Protein AF-A0A1Q9TW80-F1 (afdb_monomer_lite)

Structure (mmCIF, N/CA/C/O backbone):
data_AF-A0A1Q9TW80-F1
#
_entry.id   AF-A0A1Q9TW80-F1
#
loop_
_atom_site.group_PDB
_atom_site.id
_atom_site.type_symbol
_atom_site.label_atom_id
_atom_site.label_alt_id
_atom_site.label_comp_id
_atom_site.label_asym_id
_atom_site.label_entity_id
_atom_site.label_seq_id
_atom_site.pdbx_PDB_ins_code
_atom_site.Cartn_x
_atom_site.Cartn_y
_atom_site.Cartn_z
_atom_site.occupancy
_atom_site.B_iso_or_equiv
_atom_site.auth_seq_id
_atom_site.auth_comp_id
_atom_site.auth_asym_id
_atom_site.auth_atom_id
_atom_site.pdbx_PDB_model_num
ATOM 1 N N . MET A 1 1 ? 37.141 -18.026 -35.328 1.00 55.06 1 MET A N 1
ATOM 2 C CA . MET A 1 1 ? 36.528 -18.516 -34.072 1.00 55.06 1 MET A CA 1
ATOM 3 C C . MET A 1 1 ? 35.017 -18.467 -34.248 1.00 55.06 1 MET A C 1
ATOM 5 O O . MET A 1 1 ? 34.557 -17.431 -34.717 1.00 55.06 1 MET A O 1
ATOM 9 N N . PRO A 1 2 ? 34.250 -19.538 -33.976 1.00 59.19 2 PRO A N 1
ATOM 10 C CA . PRO A 1 2 ? 32.799 -19.470 -34.105 1.00 59.19 2 PRO A CA 1
ATOM 11 C C . PRO A 1 2 ? 32.243 -18.570 -32.996 1.00 59.19 2 PRO A C 1
ATOM 13 O O . PRO A 1 2 ? 32.657 -18.677 -31.841 1.00 59.19 2 PRO A O 1
ATOM 16 N N . ALA A 1 3 ? 31.357 -17.647 -33.368 1.00 64.94 3 ALA A N 1
ATOM 17 C CA . ALA A 1 3 ? 30.686 -16.746 -32.442 1.00 64.94 3 ALA A CA 1
ATOM 18 C C . ALA A 1 3 ? 29.897 -17.576 -31.420 1.00 64.94 3 ALA A C 1
ATOM 20 O O . ALA A 1 3 ? 29.025 -18.361 -31.792 1.00 64.94 3 ALA A O 1
ATOM 21 N N . GLY A 1 4 ? 30.245 -17.443 -30.139 1.00 68.62 4 GLY A N 1
ATOM 22 C CA . GLY A 1 4 ? 29.537 -18.120 -29.061 1.00 68.62 4 GLY A CA 1
ATOM 23 C C . GLY A 1 4 ? 28.063 -17.724 -29.068 1.00 68.62 4 GLY A C 1
ATOM 24 O O . GLY A 1 4 ? 27.737 -16.542 -29.161 1.00 68.62 4 GLY A O 1
ATOM 25 N N . VAL A 1 5 ? 27.181 -18.719 -28.978 1.00 70.56 5 VAL A N 1
ATOM 26 C CA . VAL A 1 5 ? 25.746 -18.527 -28.739 1.00 70.56 5 VAL A CA 1
ATOM 27 C C . VAL A 1 5 ? 25.552 -17.527 -27.584 1.00 70.56 5 VAL A C 1
ATOM 29 O O . VAL A 1 5 ? 26.144 -17.730 -26.518 1.00 70.56 5 VAL A O 1
ATOM 32 N N . PRO A 1 6 ? 24.766 -16.445 -27.762 1.00 71.19 6 PRO A N 1
ATOM 33 C CA . PRO A 1 6 ? 24.488 -15.507 -26.684 1.00 71.19 6 PRO A CA 1
ATOM 34 C C . PRO A 1 6 ? 23.919 -16.256 -25.478 1.00 71.19 6 PRO A C 1
ATOM 36 O O . PRO A 1 6 ? 22.942 -16.997 -25.597 1.00 71.19 6 PRO A O 1
ATOM 39 N N . ARG A 1 7 ? 24.550 -16.088 -24.312 1.00 66.69 7 ARG A N 1
ATOM 40 C CA . ARG A 1 7 ? 24.062 -16.668 -23.055 1.00 66.69 7 ARG A CA 1
ATOM 41 C C . ARG A 1 7 ? 22.651 -16.122 -22.791 1.00 66.69 7 ARG A C 1
ATOM 43 O O . ARG A 1 7 ? 22.481 -14.907 -22.913 1.00 66.69 7 ARG A O 1
ATOM 50 N N . PRO A 1 8 ? 21.666 -16.953 -22.404 1.00 63.66 8 PRO A N 1
ATOM 51 C CA . PRO A 1 8 ? 20.360 -16.456 -21.993 1.00 63.66 8 PRO A CA 1
ATOM 52 C C . PRO A 1 8 ? 20.550 -15.450 -20.860 1.00 63.66 8 PRO A C 1
ATOM 54 O O . PRO A 1 8 ? 21.058 -15.789 -19.789 1.00 63.66 8 PRO A O 1
ATOM 57 N N . VAL A 1 9 ? 20.212 -14.193 -21.124 1.00 68.38 9 VAL A N 1
ATOM 58 C CA . VAL A 1 9 ? 20.217 -13.148 -20.106 1.00 68.38 9 VAL A CA 1
ATOM 59 C C . VAL A 1 9 ? 18.978 -13.407 -19.255 1.00 68.38 9 VAL A C 1
ATOM 61 O O . VAL A 1 9 ? 17.877 -13.507 -19.796 1.00 68.38 9 VAL A O 1
ATOM 64 N N . GLY A 1 10 ? 19.151 -13.597 -17.945 1.00 62.91 10 GLY A N 1
ATOM 65 C CA . GLY A 1 10 ? 18.021 -13.733 -17.023 1.00 62.91 10 GLY A CA 1
ATOM 66 C C . GLY A 1 10 ? 17.081 -12.518 -17.091 1.00 62.91 10 GLY A C 1
ATOM 67 O O . GLY A 1 10 ? 17.409 -11.525 -17.750 1.00 62.91 10 GLY A O 1
ATOM 68 N N . PRO A 1 11 ? 15.920 -12.559 -16.407 1.00 60.31 11 PRO A N 1
ATOM 69 C CA . PRO A 1 11 ? 15.012 -11.419 -16.357 1.00 60.31 11 PRO A CA 1
ATOM 70 C C . PRO A 1 11 ? 15.783 -10.143 -15.994 1.00 60.31 11 PRO A C 1
ATOM 72 O O . PRO A 1 11 ? 16.703 -10.217 -15.171 1.00 60.31 11 PRO A O 1
ATOM 75 N N . PRO A 1 12 ? 15.429 -8.979 -16.568 1.00 63.72 12 PRO A N 1
ATOM 76 C CA . PRO A 1 12 ? 16.131 -7.734 -16.297 1.00 63.72 12 PRO A CA 1
ATOM 77 C C . PRO A 1 12 ? 16.296 -7.521 -14.779 1.00 63.72 12 PRO A C 1
ATOM 79 O O . PRO A 1 12 ? 15.358 -7.867 -14.048 1.00 63.72 12 PRO A O 1
ATOM 82 N N . PRO A 1 13 ? 17.429 -6.952 -14.302 1.00 64.44 13 PRO A N 1
ATOM 83 C CA . PRO A 1 13 ? 17.853 -6.886 -12.886 1.00 64.44 13 PRO A CA 1
ATOM 84 C C . PRO A 1 13 ? 16.907 -6.231 -11.844 1.00 64.44 13 PRO A C 1
ATOM 86 O O . PRO A 1 13 ? 17.353 -5.779 -10.799 1.00 64.44 13 PRO A O 1
ATOM 89 N N . ARG A 1 14 ? 15.609 -6.095 -12.114 1.00 70.62 14 ARG A N 1
ATOM 90 C CA . ARG A 1 14 ? 14.674 -5.173 -11.445 1.00 70.62 14 ARG A CA 1
ATOM 91 C C . ARG A 1 14 ? 13.283 -5.769 -11.262 1.00 70.62 14 ARG A C 1
ATOM 93 O O . ARG A 1 14 ? 12.501 -5.267 -10.461 1.00 70.62 14 ARG A O 1
ATOM 100 N N . THR A 1 15 ? 12.991 -6.855 -11.978 1.00 78.44 15 THR A N 1
ATOM 101 C CA . THR A 1 15 ? 11.686 -7.525 -11.961 1.00 78.44 15 THR A CA 1
ATOM 102 C C . THR A 1 15 ? 11.312 -7.965 -10.544 1.00 78.44 15 THR A C 1
ATOM 104 O O . THR A 1 15 ? 10.189 -7.742 -10.111 1.00 78.44 15 THR A O 1
ATOM 107 N N . GLY A 1 16 ? 12.278 -8.483 -9.774 1.00 82.44 16 GLY A N 1
ATOM 108 C CA . GLY A 1 16 ? 12.060 -8.864 -8.374 1.00 82.44 16 GLY A CA 1
ATOM 109 C C . GLY A 1 16 ? 11.661 -7.689 -7.473 1.00 82.44 16 GLY A C 1
ATOM 110 O O . GLY A 1 16 ? 10.737 -7.819 -6.678 1.00 82.44 16 GLY A O 1
ATOM 111 N N . GLY A 1 17 ? 12.293 -6.521 -7.638 1.00 84.94 17 GLY A N 1
ATOM 112 C CA . GLY A 1 17 ? 11.952 -5.315 -6.875 1.00 84.94 17 GLY A CA 1
ATOM 113 C C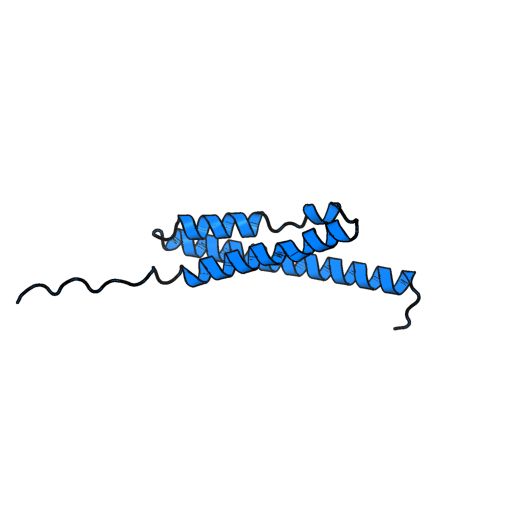 . GLY A 1 17 ? 10.567 -4.768 -7.223 1.00 84.94 17 GLY A C 1
ATOM 114 O O . GLY A 1 17 ? 9.810 -4.402 -6.328 1.00 84.94 17 GLY A O 1
ATOM 115 N N . ALA A 1 18 ? 10.209 -4.772 -8.510 1.00 86.94 18 ALA A N 1
ATOM 116 C CA . ALA A 1 18 ? 8.886 -4.367 -8.979 1.00 86.94 18 ALA A CA 1
ATOM 117 C C . ALA A 1 18 ? 7.774 -5.288 -8.452 1.00 86.94 18 ALA A C 1
ATOM 119 O O . ALA A 1 18 ? 6.764 -4.802 -7.942 1.00 86.94 18 ALA A O 1
ATOM 120 N N . VAL A 1 19 ? 7.985 -6.610 -8.503 1.00 89.44 19 VAL A N 1
ATOM 121 C CA . VAL A 1 19 ? 7.049 -7.592 -7.934 1.00 89.44 19 VAL A CA 1
ATOM 122 C C . VAL A 1 19 ? 6.921 -7.399 -6.426 1.00 89.44 19 VAL A C 1
ATOM 124 O O . VAL A 1 19 ? 5.804 -7.326 -5.926 1.00 89.44 19 VAL A O 1
ATOM 127 N N . ALA A 1 20 ? 8.033 -7.252 -5.700 1.00 90.69 20 ALA A N 1
ATOM 128 C CA . ALA A 1 20 ? 7.999 -7.023 -4.257 1.00 90.69 20 ALA A CA 1
ATOM 129 C C . ALA A 1 20 ? 7.213 -5.751 -3.896 1.00 90.69 20 ALA A C 1
ATOM 131 O O . ALA A 1 20 ? 6.348 -5.791 -3.024 1.00 90.69 20 ALA A O 1
ATOM 132 N N . ALA A 1 21 ? 7.455 -4.642 -4.601 1.00 89.81 21 ALA A N 1
ATOM 133 C CA . ALA A 1 21 ? 6.753 -3.384 -4.364 1.00 89.81 21 ALA A CA 1
ATOM 134 C C . ALA A 1 21 ? 5.239 -3.498 -4.623 1.00 89.81 21 ALA A C 1
ATOM 136 O O . ALA A 1 21 ? 4.447 -2.966 -3.841 1.00 89.81 21 ALA A O 1
ATOM 137 N N . LEU A 1 22 ? 4.837 -4.232 -5.669 1.00 91.19 22 LEU A N 1
ATOM 138 C CA . LEU A 1 22 ? 3.430 -4.504 -5.971 1.00 91.19 22 LEU A CA 1
ATOM 139 C C . LEU A 1 22 ? 2.782 -5.431 -4.933 1.00 91.19 22 LEU A C 1
ATOM 141 O O . LEU A 1 22 ? 1.668 -5.162 -4.497 1.00 91.19 22 LEU A O 1
ATOM 145 N N . VAL A 1 23 ? 3.470 -6.493 -4.506 1.00 93.94 23 VAL A N 1
ATOM 146 C CA . VAL A 1 23 ? 2.971 -7.402 -3.460 1.00 93.94 23 VAL A CA 1
ATOM 147 C C . VAL A 1 23 ? 2.723 -6.634 -2.169 1.00 93.94 23 VAL A C 1
ATOM 149 O O . VAL A 1 23 ? 1.650 -6.764 -1.587 1.00 93.94 23 VAL A O 1
ATOM 152 N N . VAL A 1 24 ? 3.663 -5.782 -1.751 1.00 93.06 24 VAL A N 1
ATOM 153 C CA . VAL A 1 24 ? 3.475 -4.921 -0.576 1.00 93.06 24 VAL A CA 1
ATOM 154 C C . VAL A 1 24 ? 2.260 -4.014 -0.767 1.00 93.06 24 VAL A C 1
ATOM 156 O O . VAL A 1 24 ? 1.409 -3.963 0.117 1.00 93.06 24 VAL A O 1
ATOM 159 N N . ALA A 1 25 ? 2.127 -3.363 -1.927 1.00 91.94 25 ALA A N 1
ATOM 160 C CA . ALA A 1 25 ? 0.979 -2.508 -2.223 1.00 91.94 25 ALA A CA 1
ATOM 161 C C . ALA A 1 25 ? -0.357 -3.273 -2.140 1.00 91.94 25 ALA A C 1
ATOM 163 O O . ALA A 1 25 ? -1.321 -2.766 -1.572 1.00 91.94 25 ALA A O 1
ATOM 164 N N . LEU A 1 26 ? -0.420 -4.515 -2.623 1.00 92.69 26 LEU A N 1
ATOM 165 C CA . LEU A 1 26 ? -1.615 -5.356 -2.507 1.00 92.69 26 LEU A CA 1
ATOM 166 C C . LEU A 1 26 ? -1.890 -5.785 -1.064 1.00 92.69 26 LEU A C 1
ATOM 168 O O . LEU A 1 26 ? -3.032 -5.712 -0.620 1.00 92.69 26 LEU A O 1
ATOM 172 N N . LEU A 1 27 ? -0.861 -6.180 -0.309 1.00 92.38 27 LEU A N 1
ATOM 173 C CA . LEU A 1 27 ? -1.003 -6.545 1.104 1.00 92.38 27 LEU A CA 1
ATOM 174 C C . LEU A 1 27 ? -1.538 -5.382 1.943 1.00 92.38 27 LEU A C 1
ATOM 176 O O . LEU A 1 27 ? -2.273 -5.609 2.903 1.00 92.38 27 LEU A O 1
ATOM 180 N N . THR A 1 28 ? -1.244 -4.138 1.556 1.00 90.06 28 THR A N 1
ATOM 181 C CA . THR A 1 28 ? -1.806 -2.974 2.247 1.00 90.06 28 THR A CA 1
ATOM 182 C C . THR A 1 28 ? -3.336 -2.888 2.165 1.00 90.06 28 THR A C 1
ATOM 184 O O . THR A 1 28 ? -3.945 -2.310 3.060 1.00 90.06 28 THR A O 1
ATOM 187 N N . LEU A 1 29 ? -3.986 -3.548 1.191 1.00 89.44 29 LEU A N 1
ATOM 188 C CA . LEU A 1 29 ? -5.452 -3.643 1.112 1.00 89.44 29 LEU A CA 1
ATOM 189 C C . LEU A 1 29 ? -6.079 -4.421 2.279 1.00 89.44 29 LEU A C 1
ATOM 191 O O . LEU A 1 29 ? -7.284 -4.311 2.500 1.00 89.44 29 LEU A O 1
ATOM 195 N N . ALA A 1 30 ? -5.294 -5.168 3.060 1.00 88.00 30 ALA A N 1
ATOM 196 C CA . ALA A 1 30 ? -5.793 -5.809 4.272 1.00 88.00 30 ALA A CA 1
ATOM 197 C C . ALA A 1 30 ? -6.388 -4.789 5.261 1.00 88.00 30 ALA A C 1
ATOM 199 O O . ALA A 1 30 ? -7.387 -5.085 5.915 1.00 88.00 30 ALA A O 1
ATOM 200 N N . VAL A 1 31 ? -5.829 -3.574 5.332 1.00 85.12 31 VAL A N 1
ATOM 201 C CA . VAL A 1 31 ? -6.317 -2.505 6.218 1.00 85.12 31 VAL A CA 1
ATOM 202 C C . VAL A 1 31 ? -7.741 -2.069 5.842 1.00 85.12 31 VAL A C 1
ATOM 204 O O . VAL A 1 31 ? -8.625 -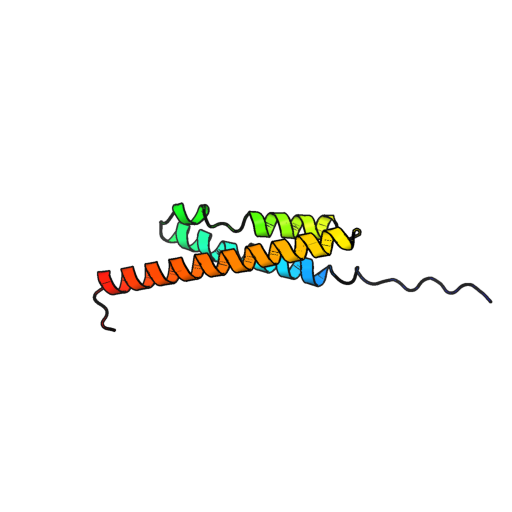2.181 6.693 1.00 85.12 31 VAL A O 1
ATOM 207 N N . PRO A 1 32 ? -8.034 -1.636 4.598 1.00 86.50 32 PRO A N 1
ATOM 208 C CA . PRO A 1 32 ? -9.375 -1.222 4.222 1.00 86.50 32 PRO A CA 1
ATOM 209 C C . PRO A 1 32 ? -10.369 -2.374 4.241 1.00 86.50 32 PRO A C 1
ATOM 211 O O . PRO A 1 32 ? -11.504 -2.166 4.654 1.00 86.50 32 PRO A O 1
ATOM 214 N N . VAL A 1 33 ? -9.954 -3.591 3.877 1.00 88.69 33 VAL A N 1
ATOM 215 C CA . VAL A 1 33 ? -10.810 -4.783 3.992 1.00 88.69 33 VAL A CA 1
ATOM 216 C C . VAL A 1 33 ? -11.224 -5.021 5.446 1.00 88.69 33 VAL A C 1
ATOM 218 O O . VAL A 1 33 ? -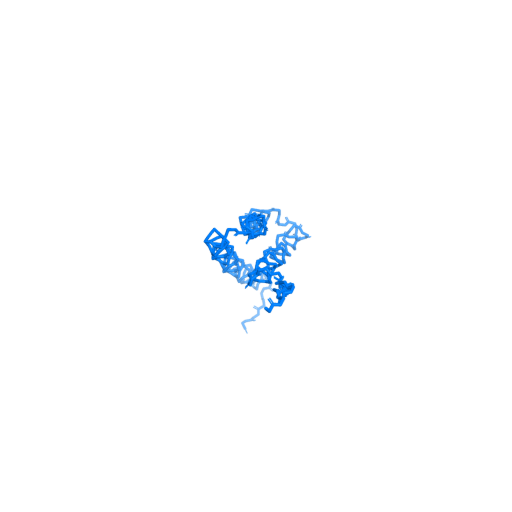12.403 -5.249 5.716 1.00 88.69 33 VAL A O 1
ATOM 221 N N . THR A 1 34 ? -10.283 -4.906 6.386 1.00 84.06 34 THR A N 1
ATOM 222 C CA . THR A 1 34 ? -10.577 -5.039 7.821 1.00 84.06 34 THR A CA 1
ATOM 223 C C . THR A 1 34 ? -11.507 -3.924 8.298 1.00 84.06 34 THR A C 1
ATOM 225 O O . THR A 1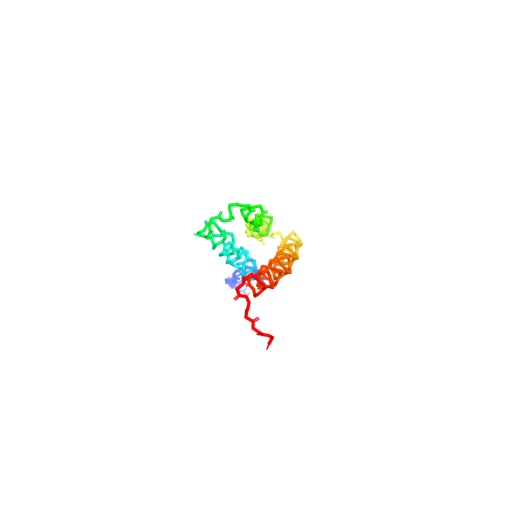 34 ? -12.486 -4.205 8.982 1.00 84.06 34 THR A O 1
ATOM 228 N N . GLY A 1 35 ? -11.266 -2.677 7.879 1.00 83.31 35 GLY A N 1
ATOM 229 C CA . GLY A 1 35 ? -12.142 -1.548 8.202 1.00 83.31 35 GLY A CA 1
ATOM 230 C C . GLY A 1 35 ? -13.580 -1.764 7.719 1.00 83.31 35 GLY A C 1
ATOM 231 O O . GLY A 1 35 ? -14.524 -1.599 8.488 1.00 83.31 35 GLY A O 1
ATOM 232 N N . ILE A 1 36 ? -13.770 -2.226 6.479 1.00 86.06 36 ILE A N 1
ATOM 233 C CA . ILE A 1 36 ? -15.102 -2.564 5.947 1.00 86.06 36 ILE A CA 1
ATOM 234 C C . ILE A 1 36 ? -15.766 -3.661 6.787 1.00 86.06 36 ILE A C 1
ATOM 236 O O . ILE A 1 36 ? -16.939 -3.527 7.132 1.00 86.06 36 ILE A O 1
ATOM 240 N N . ALA A 1 37 ? -15.031 -4.723 7.134 1.00 85.50 37 ALA A N 1
ATOM 241 C CA . ALA A 1 37 ? -15.556 -5.833 7.932 1.00 85.50 37 ALA A CA 1
ATOM 242 C C . ALA A 1 37 ? -16.024 -5.393 9.333 1.00 85.50 37 ALA A C 1
ATOM 244 O O . ALA A 1 37 ? -16.959 -5.972 9.881 1.00 85.50 37 ALA A O 1
ATOM 245 N N . LEU A 1 38 ? -15.417 -4.338 9.883 1.00 83.88 38 LEU A N 1
ATOM 246 C CA . LEU A 1 38 ? -15.790 -3.713 11.155 1.00 83.88 38 LEU A CA 1
ATOM 247 C C . LEU A 1 38 ? -16.878 -2.625 11.010 1.00 83.88 38 LEU A C 1
ATOM 249 O O . LEU A 1 38 ? -17.191 -1.932 11.976 1.00 83.88 38 LEU A O 1
ATOM 253 N N . GLY A 1 39 ? -17.463 -2.454 9.818 1.00 83.00 39 GLY A N 1
ATOM 254 C CA . GLY A 1 39 ? -18.508 -1.460 9.533 1.00 83.00 39 GLY A CA 1
ATOM 255 C C . GLY A 1 39 ? -17.987 -0.057 9.195 1.00 83.00 39 GLY A C 1
ATOM 256 O O . GLY A 1 39 ? -18.766 0.884 9.043 1.00 83.00 39 GLY A O 1
ATOM 257 N N . GLN A 1 40 ? -16.675 0.107 9.040 1.00 79.44 40 GLN A N 1
ATOM 258 C CA . GLN A 1 40 ? -15.994 1.388 8.853 1.00 79.44 40 GLN A CA 1
ATOM 259 C C . GLN A 1 40 ? -15.711 1.637 7.362 1.00 79.44 40 GLN A C 1
ATOM 261 O O . GLN A 1 40 ? -14.570 1.649 6.901 1.00 79.44 40 GLN A O 1
ATOM 266 N N . PHE A 1 41 ? -16.774 1.839 6.580 1.00 72.62 41 PHE A N 1
ATOM 267 C CA . PHE A 1 41 ? -16.719 1.950 5.111 1.00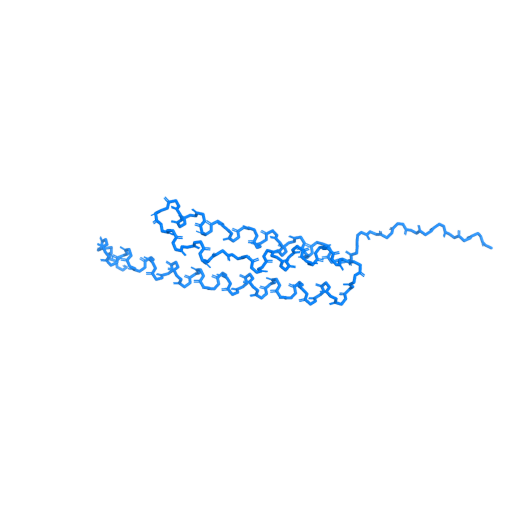 72.62 41 PHE A CA 1
ATOM 268 C C . PHE A 1 41 ? -15.781 3.053 4.579 1.00 72.62 41 PHE A C 1
ATOM 270 O O . PHE A 1 41 ? -15.263 2.944 3.468 1.00 72.62 41 PHE A O 1
ATOM 277 N N . TYR A 1 42 ? -15.516 4.099 5.368 1.00 73.25 42 TYR A N 1
ATOM 278 C CA . TYR A 1 42 ? -14.613 5.197 5.006 1.00 73.25 42 TYR A CA 1
ATOM 279 C C . TYR A 1 42 ? -13.154 4.755 4.831 1.00 73.25 42 TYR A C 1
ATOM 281 O O . TYR A 1 42 ? -12.395 5.431 4.136 1.00 73.25 42 TYR A O 1
ATOM 289 N N . PHE A 1 43 ? -12.759 3.602 5.378 1.00 70.56 43 PHE A N 1
ATOM 290 C CA . PHE A 1 43 ? -11.420 3.059 5.164 1.00 70.56 43 PHE A CA 1
ATOM 291 C C . PHE A 1 43 ? -11.135 2.710 3.696 1.00 70.56 43 PHE A C 1
ATOM 293 O O . PHE A 1 43 ? -9.971 2.687 3.318 1.00 70.56 43 PHE A O 1
ATOM 300 N N . ILE A 1 44 ? -12.147 2.539 2.833 1.00 73.94 44 ILE A N 1
ATOM 301 C CA . ILE A 1 44 ? -11.952 2.384 1.375 1.00 73.94 44 ILE A CA 1
ATOM 302 C C . ILE A 1 44 ? -11.176 3.560 0.765 1.00 73.94 44 ILE A C 1
ATOM 304 O O . ILE A 1 44 ? -10.413 3.368 -0.180 1.00 73.94 44 ILE A O 1
ATOM 308 N N . LEU A 1 45 ? -11.332 4.771 1.312 1.00 74.06 45 LEU A N 1
ATOM 309 C CA . LEU A 1 45 ? -10.591 5.956 0.863 1.00 74.06 45 LEU A CA 1
ATOM 310 C C . LEU A 1 45 ? -9.087 5.831 1.137 1.00 74.06 45 LEU A C 1
ATOM 312 O O . LEU A 1 45 ? -8.271 6.449 0.460 1.00 74.06 45 LEU A O 1
ATOM 316 N N . LEU A 1 46 ? -8.730 4.985 2.100 1.00 76.81 46 LEU A N 1
ATOM 317 C CA . LEU A 1 46 ? -7.377 4.565 2.415 1.00 76.81 46 LEU A CA 1
ATOM 318 C C . LEU A 1 46 ? -7.084 3.243 1.708 1.00 76.81 46 LEU A C 1
ATOM 320 O O . LEU A 1 46 ? -6.533 2.334 2.312 1.00 76.81 46 LEU A O 1
ATOM 324 N N . ALA A 1 47 ? -7.465 3.067 0.451 1.00 85.50 47 ALA A N 1
ATOM 325 C CA . ALA A 1 47 ? -6.891 2.009 -0.367 1.00 85.50 47 ALA A CA 1
ATOM 326 C C . ALA A 1 47 ? -5.621 2.550 -1.030 1.00 85.50 47 ALA A C 1
ATOM 328 O O . ALA A 1 47 ? -5.620 3.652 -1.580 1.00 85.50 47 ALA A O 1
ATOM 329 N N . ASN A 1 48 ? -4.533 1.776 -1.018 1.00 87.56 48 ASN A N 1
ATOM 330 C CA . ASN A 1 48 ? -3.268 2.142 -1.663 1.00 87.56 48 ASN A CA 1
ATOM 331 C C . ASN A 1 48 ? -3.336 2.002 -3.199 1.00 87.56 48 ASN A C 1
ATOM 333 O O . ASN A 1 48 ? -2.471 1.408 -3.843 1.00 87.56 48 ASN A O 1
ATOM 337 N N . VAL A 1 49 ? -4.403 2.529 -3.801 1.00 88.19 49 VAL A N 1
ATOM 338 C CA . VAL A 1 49 ? -4.642 2.516 -5.246 1.00 88.19 49 VAL A CA 1
ATOM 339 C C . VAL A 1 49 ? -3.466 3.123 -6.018 1.00 88.19 49 VAL A C 1
ATOM 341 O O . VAL A 1 49 ? -3.074 2.522 -7.022 1.00 88.19 49 VAL A O 1
ATOM 344 N N . PRO A 1 50 ? -2.844 4.242 -5.581 1.00 87.62 50 PRO A N 1
ATOM 345 C CA . PRO A 1 50 ? -1.710 4.798 -6.309 1.00 87.62 50 PRO A CA 1
ATOM 346 C C . PRO A 1 50 ? -0.468 3.895 -6.245 1.00 87.62 50 PRO A C 1
ATOM 348 O O . PRO A 1 50 ? 0.203 3.726 -7.258 1.00 87.62 50 PRO A O 1
ATOM 351 N N . GLY A 1 51 ? -0.175 3.254 -5.106 1.00 87.19 51 GLY A N 1
ATOM 352 C CA . GLY A 1 51 ? 0.929 2.294 -5.006 1.00 87.19 51 GLY A CA 1
ATOM 353 C C . GLY A 1 51 ? 0.715 1.075 -5.906 1.00 87.19 51 GLY A C 1
ATOM 354 O O . GLY A 1 51 ? 1.631 0.651 -6.609 1.00 87.19 51 GLY A O 1
ATOM 355 N N . ILE A 1 52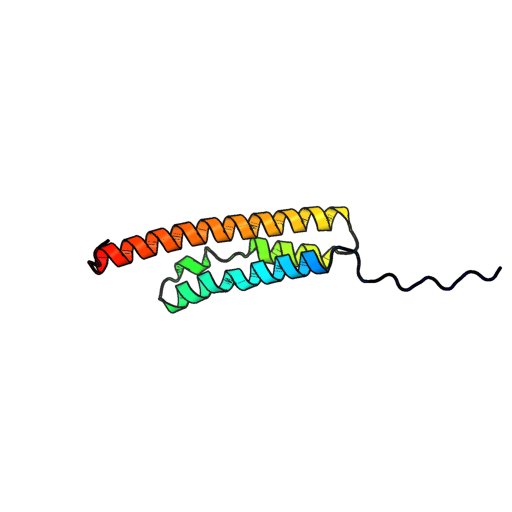 ? -0.513 0.554 -5.965 1.00 90.94 52 ILE A N 1
ATOM 356 C CA . ILE A 1 52 ? -0.858 -0.578 -6.836 1.00 90.94 52 ILE A CA 1
ATOM 357 C C . ILE A 1 52 ? -0.707 -0.193 -8.313 1.00 90.94 52 ILE A C 1
ATOM 359 O O . ILE A 1 52 ? -0.063 -0.921 -9.071 1.00 90.94 52 ILE A O 1
ATOM 363 N N . SER A 1 53 ? -1.250 0.955 -8.731 1.00 91.62 53 SER A N 1
ATOM 364 C CA . SER A 1 53 ? -1.180 1.393 -10.130 1.00 91.62 53 SER A CA 1
ATOM 365 C C . SER A 1 53 ? 0.259 1.657 -10.584 1.00 91.62 53 SER A C 1
ATOM 367 O O . SER A 1 53 ? 0.641 1.240 -11.679 1.00 91.62 53 SER A O 1
ATOM 369 N N . LEU A 1 54 ? 1.090 2.257 -9.725 1.00 90.00 54 LEU A N 1
ATOM 370 C CA . LEU A 1 54 ? 2.515 2.471 -9.986 1.00 90.00 54 LEU A CA 1
ATOM 371 C C . LEU A 1 54 ? 3.309 1.157 -10.009 1.00 90.00 54 LEU A C 1
ATOM 373 O O . LEU A 1 54 ? 4.192 0.990 -10.855 1.00 90.00 54 LEU A O 1
ATOM 377 N N . GLY A 1 55 ? 2.980 0.193 -9.145 1.00 87.56 55 GLY A N 1
ATOM 378 C CA . GLY A 1 55 ? 3.582 -1.143 -9.162 1.00 87.56 55 GLY A CA 1
ATOM 379 C C . GLY A 1 55 ? 3.296 -1.885 -10.471 1.00 87.56 55 GLY A C 1
ATOM 380 O O . GLY A 1 55 ? 4.215 -2.416 -11.096 1.00 87.56 55 GLY A O 1
ATOM 381 N N . VAL A 1 56 ? 2.046 -1.839 -10.944 1.00 90.50 56 VAL A N 1
ATOM 382 C CA . VAL A 1 56 ? 1.655 -2.385 -12.255 1.00 90.50 56 VAL A CA 1
ATOM 383 C C . VAL A 1 56 ? 2.383 -1.659 -13.390 1.00 90.50 56 VAL A C 1
ATOM 385 O O . VAL A 1 56 ? 2.966 -2.314 -14.253 1.00 90.50 56 VAL A O 1
ATOM 388 N N . ALA A 1 57 ? 2.428 -0.322 -13.371 1.00 89.00 57 ALA A N 1
ATOM 389 C CA . ALA A 1 57 ? 3.142 0.465 -14.380 1.00 89.00 57 ALA A CA 1
ATOM 390 C C . ALA A 1 57 ? 4.641 0.116 -14.439 1.00 89.00 57 ALA A C 1
ATOM 392 O O . ALA A 1 57 ? 5.205 -0.013 -15.526 1.00 89.00 57 ALA A O 1
ATOM 393 N N . THR A 1 58 ? 5.265 -0.119 -13.279 1.00 87.88 58 THR A N 1
ATOM 394 C CA . THR A 1 58 ? 6.667 -0.551 -13.176 1.00 87.88 58 THR A CA 1
ATOM 395 C C . THR A 1 58 ? 6.896 -1.876 -13.913 1.00 87.88 58 THR A C 1
ATOM 397 O O . THR A 1 58 ? 7.889 -2.020 -14.624 1.00 87.88 58 THR A O 1
ATOM 400 N N . LEU A 1 59 ? 5.974 -2.838 -13.785 1.00 86.88 59 LEU A N 1
ATOM 401 C CA . LEU A 1 59 ? 6.067 -4.142 -14.454 1.00 86.88 59 LEU A CA 1
ATOM 402 C C . LEU A 1 59 ? 5.814 -4.061 -15.966 1.00 86.88 59 LEU A C 1
ATOM 404 O O . LEU A 1 59 ? 6.455 -4.776 -16.734 1.00 86.88 59 LEU A O 1
ATOM 408 N N . VAL A 1 60 ? 4.921 -3.176 -16.411 1.00 88.38 60 VAL A N 1
ATOM 409 C CA . VAL A 1 60 ? 4.638 -2.977 -17.844 1.00 88.38 60 VAL A CA 1
ATOM 410 C C . VAL A 1 60 ? 5.822 -2.321 -18.569 1.00 88.38 60 VAL A C 1
ATOM 412 O O . VAL A 1 60 ? 6.051 -2.586 -19.748 1.00 88.38 60 VAL A O 1
ATOM 415 N N . LYS A 1 61 ? 6.610 -1.497 -17.870 1.00 84.00 61 LYS A N 1
ATOM 416 C CA . LYS A 1 61 ? 7.738 -0.741 -18.436 1.00 84.00 61 LYS A CA 1
ATOM 417 C C . LYS A 1 61 ? 9.108 -1.401 -18.244 1.00 84.00 61 LYS A C 1
ATOM 419 O O . LYS A 1 61 ? 10.111 -0.760 -18.516 1.00 84.00 61 LYS A O 1
ATOM 424 N N . VAL A 1 62 ? 9.179 -2.675 -17.842 1.00 76.88 62 VAL A N 1
ATOM 425 C CA . VAL A 1 62 ? 10.433 -3.411 -17.537 1.00 76.88 62 VAL A CA 1
ATOM 426 C C . VAL A 1 62 ? 11.597 -3.216 -18.537 1.00 76.88 62 VAL A C 1
ATOM 428 O O . VAL A 1 62 ? 12.740 -3.145 -18.072 1.00 76.88 62 VAL A O 1
ATOM 431 N N . PRO A 1 63 ? 11.379 -3.105 -19.867 1.00 80.31 63 PRO A N 1
ATOM 432 C CA . PRO A 1 63 ? 12.462 -2.822 -20.814 1.00 80.31 63 PRO A CA 1
ATOM 433 C C . PRO A 1 63 ? 13.082 -1.418 -20.670 1.00 80.31 63 PRO A C 1
ATOM 435 O O . PRO A 1 63 ? 14.262 -1.245 -20.974 1.00 80.31 63 PRO A O 1
ATOM 438 N N . ASP A 1 64 ? 12.322 -0.426 -20.194 1.00 83.69 64 ASP A N 1
ATOM 439 C CA . ASP A 1 64 ? 12.793 0.939 -19.951 1.00 83.69 64 ASP A CA 1
ATOM 440 C C . ASP A 1 64 ? 13.340 1.080 -18.530 1.00 83.69 64 ASP A C 1
ATOM 442 O O . ASP A 1 64 ? 12.651 1.312 -17.535 1.00 83.69 64 ASP A O 1
ATOM 446 N N . THR A 1 65 ? 14.653 0.958 -18.461 1.00 81.25 65 THR A N 1
ATOM 447 C CA . THR A 1 65 ? 15.412 1.000 -17.222 1.00 81.25 65 THR A CA 1
ATOM 448 C C . THR A 1 65 ? 15.191 2.266 -16.382 1.00 81.25 65 THR A C 1
ATOM 450 O O . THR A 1 65 ? 15.120 2.165 -15.152 1.00 81.25 65 THR A O 1
ATOM 453 N N . ALA A 1 66 ? 15.078 3.435 -17.013 1.00 83.75 66 ALA A N 1
ATOM 454 C CA . ALA A 1 66 ? 14.984 4.710 -16.310 1.00 83.75 66 ALA A CA 1
ATOM 455 C C . ALA A 1 66 ? 13.569 4.922 -15.756 1.00 83.75 66 ALA A C 1
ATOM 457 O O . ALA A 1 66 ? 13.400 5.322 -14.599 1.00 83.75 66 ALA A O 1
ATOM 458 N N . GLU A 1 67 ? 12.548 4.590 -16.550 1.00 84.44 67 GLU A N 1
ATOM 459 C CA . GLU A 1 67 ? 11.156 4.652 -16.105 1.00 84.44 67 GLU A CA 1
ATOM 460 C C . GLU A 1 67 ? 10.869 3.660 -14.972 1.00 84.44 67 GLU A C 1
ATOM 462 O O . GLU A 1 67 ? 10.224 4.028 -13.988 1.00 84.44 67 GLU A O 1
ATOM 467 N N . VAL A 1 68 ? 11.395 2.434 -15.060 1.00 85.94 68 VAL A N 1
ATOM 468 C CA . VAL A 1 68 ? 11.236 1.408 -14.016 1.00 85.94 68 VAL A CA 1
ATOM 469 C C . VAL A 1 68 ? 11.761 1.896 -12.677 1.00 85.94 68 VAL A C 1
ATOM 471 O O . VAL A 1 68 ? 11.080 1.749 -11.667 1.00 85.94 68 VAL A O 1
ATOM 474 N N . GLU A 1 69 ? 12.954 2.489 -12.639 1.00 87.62 69 GLU A N 1
ATOM 475 C CA . GLU A 1 69 ? 13.523 2.969 -11.379 1.00 87.62 69 GLU A CA 1
ATOM 476 C C . GLU A 1 69 ? 12.693 4.114 -10.785 1.00 87.62 69 GLU A C 1
ATOM 478 O O . GLU A 1 69 ? 12.450 4.152 -9.575 1.00 87.62 69 GLU A O 1
ATOM 483 N N . ARG A 1 70 ? 12.201 5.017 -11.638 1.00 87.25 70 ARG A N 1
ATOM 484 C CA . ARG A 1 70 ? 11.342 6.126 -11.223 1.00 87.25 70 ARG A CA 1
ATOM 485 C C . ARG A 1 70 ? 10.014 5.629 -10.650 1.00 87.25 70 ARG A C 1
ATOM 487 O O . ARG A 1 70 ? 9.650 6.029 -9.544 1.00 87.25 70 ARG A O 1
ATOM 494 N N . PHE A 1 71 ? 9.309 4.750 -11.362 1.00 89.88 71 PHE A N 1
ATOM 495 C CA . PHE A 1 71 ? 8.041 4.202 -10.882 1.00 89.88 71 PHE A CA 1
ATOM 496 C C . PHE A 1 71 ? 8.230 3.339 -9.643 1.00 89.88 71 PHE A C 1
ATOM 498 O O . PHE A 1 71 ? 7.455 3.474 -8.703 1.00 89.88 71 PHE A O 1
ATOM 505 N N . LEU A 1 72 ? 9.305 2.553 -9.569 1.00 90.56 72 LEU A N 1
ATOM 506 C CA . LEU A 1 72 ? 9.615 1.760 -8.386 1.00 90.56 72 LEU A CA 1
ATOM 507 C C . LEU A 1 72 ? 9.819 2.640 -7.143 1.00 90.56 72 LEU A C 1
ATOM 509 O O . LEU A 1 72 ? 9.266 2.340 -6.084 1.00 90.56 72 LEU A O 1
ATOM 513 N N . ARG A 1 73 ? 10.563 3.748 -7.269 1.00 90.56 73 ARG A N 1
ATOM 514 C CA . ARG A 1 73 ? 10.739 4.731 -6.185 1.00 90.56 73 ARG A CA 1
ATOM 515 C C . ARG A 1 73 ? 9.401 5.338 -5.754 1.00 90.56 73 ARG A C 1
ATOM 517 O O . ARG A 1 73 ? 9.153 5.455 -4.555 1.00 90.56 73 ARG A O 1
ATOM 524 N N . TYR A 1 74 ? 8.526 5.684 -6.701 1.00 90.56 74 TYR A N 1
ATOM 525 C CA . TYR A 1 74 ? 7.199 6.217 -6.380 1.00 90.56 74 TYR A CA 1
ATOM 526 C C . TYR A 1 74 ? 6.278 5.183 -5.726 1.00 90.56 74 TYR A C 1
ATOM 528 O O . TYR A 1 74 ? 5.592 5.522 -4.765 1.00 90.56 74 TYR A O 1
ATOM 536 N N . THR A 1 75 ? 6.299 3.928 -6.177 1.00 92.00 75 THR A N 1
ATOM 537 C CA . THR A 1 75 ? 5.546 2.830 -5.553 1.00 92.00 75 THR A CA 1
ATOM 538 C C . THR A 1 75 ? 5.946 2.666 -4.090 1.00 92.00 75 THR A C 1
ATOM 540 O O . THR A 1 75 ? 5.083 2.602 -3.217 1.00 92.00 75 THR A O 1
ATOM 543 N N . TRP A 1 76 ? 7.250 2.674 -3.793 1.00 92.38 76 TRP A N 1
ATOM 544 C CA . TRP A 1 76 ? 7.742 2.607 -2.416 1.00 92.38 76 TRP A CA 1
ATOM 545 C C . TRP A 1 76 ? 7.355 3.827 -1.587 1.00 92.38 76 TRP A C 1
ATOM 547 O O . TRP A 1 76 ? 6.894 3.662 -0.460 1.00 92.38 76 TRP A O 1
ATOM 557 N N . ALA A 1 77 ? 7.483 5.035 -2.139 1.00 92.81 77 ALA A N 1
ATOM 558 C CA . ALA A 1 77 ? 7.030 6.246 -1.461 1.00 92.81 77 ALA A CA 1
ATOM 559 C C . ALA A 1 77 ? 5.538 6.161 -1.101 1.00 92.81 77 ALA A C 1
ATOM 561 O O . ALA A 1 77 ? 5.149 6.515 0.012 1.00 92.81 77 ALA A O 1
ATOM 562 N N . CYS A 1 78 ? 4.717 5.623 -2.007 1.00 92.56 78 CYS A N 1
ATOM 563 C CA . CYS A 1 78 ? 3.295 5.425 -1.766 1.00 92.56 78 CYS A CA 1
ATOM 564 C C . CYS A 1 78 ? 3.036 4.372 -0.680 1.00 92.56 78 CYS A C 1
ATOM 566 O O . CYS A 1 78 ? 2.290 4.645 0.256 1.00 92.56 78 CYS A O 1
ATOM 568 N N . ASN A 1 79 ? 3.723 3.225 -0.729 1.00 91.81 79 ASN A N 1
ATOM 569 C CA . ASN A 1 79 ? 3.638 2.194 0.310 1.00 91.81 79 ASN A CA 1
ATOM 570 C C . ASN A 1 79 ? 4.018 2.739 1.698 1.00 91.81 79 ASN A C 1
ATOM 572 O O . ASN A 1 79 ? 3.313 2.478 2.670 1.00 91.81 79 ASN A O 1
ATOM 576 N N . PHE A 1 80 ? 5.094 3.523 1.807 1.00 91.56 80 PHE A N 1
ATOM 577 C CA . PHE A 1 80 ? 5.505 4.108 3.086 1.00 91.56 80 PHE A CA 1
ATOM 578 C C . PHE A 1 80 ? 4.511 5.146 3.601 1.00 91.56 80 PHE A C 1
ATOM 580 O O . PHE A 1 80 ? 4.131 5.089 4.770 1.00 91.56 80 PHE A O 1
ATOM 587 N N . ALA A 1 81 ? 4.058 6.061 2.739 1.00 91.94 81 ALA A N 1
ATOM 588 C CA . ALA A 1 81 ? 3.050 7.050 3.107 1.00 91.94 81 ALA A CA 1
ATOM 589 C C . ALA A 1 81 ? 1.760 6.367 3.580 1.00 91.94 81 ALA A C 1
ATOM 591 O O . ALA A 1 81 ? 1.197 6.731 4.611 1.00 91.94 81 ALA A O 1
ATOM 592 N N . TYR A 1 82 ? 1.343 5.323 2.866 1.00 89.00 82 TYR A N 1
ATOM 593 C CA . TYR A 1 82 ? 0.186 4.518 3.211 1.00 89.00 82 TYR A CA 1
ATOM 594 C C . TYR A 1 82 ? 0.301 3.882 4.599 1.00 89.00 82 TYR A C 1
ATOM 596 O O . TYR A 1 82 ? -0.607 4.013 5.423 1.00 89.00 82 TYR A O 1
ATOM 604 N N . ILE A 1 83 ? 1.417 3.197 4.863 1.00 88.44 83 ILE A N 1
ATOM 605 C CA . ILE A 1 83 ? 1.664 2.525 6.143 1.00 88.44 83 ILE A CA 1
ATOM 606 C C . ILE A 1 83 ? 1.701 3.552 7.275 1.00 88.44 83 ILE A C 1
ATOM 608 O O . ILE A 1 83 ? 1.083 3.323 8.310 1.00 88.44 83 ILE A O 1
ATOM 612 N N . ALA A 1 84 ? 2.365 4.693 7.073 1.00 90.50 84 ALA A N 1
ATOM 613 C CA . ALA A 1 84 ? 2.450 5.750 8.075 1.00 90.50 84 ALA A CA 1
ATOM 614 C C . ALA A 1 84 ? 1.062 6.300 8.441 1.00 90.50 84 ALA A C 1
ATOM 616 O O . ALA A 1 84 ? 0.712 6.351 9.619 1.00 90.50 84 ALA A O 1
ATOM 617 N N . VAL A 1 85 ? 0.242 6.645 7.443 1.00 89.12 85 VAL A N 1
ATOM 618 C CA . VAL A 1 85 ? -1.130 7.128 7.672 1.00 89.12 85 VAL A CA 1
ATOM 619 C C . VAL A 1 85 ? -1.982 6.055 8.350 1.00 89.12 85 VAL A C 1
ATOM 621 O O . VAL A 1 85 ? -2.688 6.347 9.315 1.00 89.12 85 VAL A O 1
ATOM 624 N N . SER A 1 86 ? -1.883 4.804 7.895 1.00 84.38 86 SER A N 1
ATOM 625 C CA . SER A 1 86 ? -2.628 3.682 8.478 1.00 84.38 86 SER A CA 1
ATOM 626 C C . SER A 1 86 ? -2.247 3.440 9.938 1.00 84.38 86 SER A C 1
ATOM 628 O O . SER A 1 86 ? -3.127 3.230 10.766 1.00 84.38 86 SER A O 1
ATOM 630 N N . ALA A 1 87 ? -0.957 3.519 10.276 1.00 87.69 87 ALA A N 1
ATOM 631 C CA . ALA A 1 87 ? -0.471 3.365 11.643 1.00 87.69 87 ALA A CA 1
ATOM 632 C C . ALA A 1 87 ? -0.969 4.491 12.560 1.00 87.69 87 ALA A C 1
ATOM 634 O O . ALA A 1 87 ? -1.413 4.217 13.673 1.00 87.69 87 ALA A O 1
ATOM 635 N N . VAL A 1 88 ? -0.957 5.743 12.086 1.00 90.31 88 VAL A N 1
ATOM 636 C CA . VAL A 1 88 ? -1.496 6.890 12.838 1.00 90.31 88 VAL A CA 1
ATOM 637 C C . VAL A 1 88 ? -2.987 6.702 13.121 1.00 90.31 88 VAL A C 1
ATOM 639 O O . VAL A 1 88 ? -3.427 6.891 14.254 1.00 90.31 88 VAL A O 1
ATOM 642 N N . LEU A 1 89 ? -3.765 6.283 12.121 1.00 84.75 89 LEU A N 1
ATOM 643 C CA . LEU A 1 89 ? -5.196 6.035 12.295 1.00 84.75 89 LEU A CA 1
ATOM 644 C C . LEU A 1 89 ? -5.478 4.835 13.201 1.00 84.75 89 LEU A C 1
ATOM 646 O O . LEU A 1 89 ? -6.378 4.907 14.034 1.00 84.75 89 LEU A O 1
ATOM 650 N N . ALA A 1 90 ? -4.698 3.760 13.083 1.00 83.94 90 ALA A N 1
ATOM 651 C CA . ALA A 1 90 ? -4.803 2.604 13.965 1.00 83.94 90 ALA A CA 1
ATOM 652 C C . ALA A 1 90 ? -4.490 2.978 15.422 1.00 83.94 90 ALA A C 1
ATOM 654 O O . ALA A 1 90 ? -5.228 2.577 16.318 1.00 83.94 90 ALA A O 1
ATOM 655 N N . ALA A 1 91 ? -3.456 3.792 15.663 1.00 87.94 91 ALA A N 1
ATOM 656 C CA . ALA A 1 91 ? -3.118 4.289 16.996 1.00 87.94 91 ALA A CA 1
ATOM 657 C C . ALA A 1 91 ? -4.225 5.190 17.568 1.00 87.94 91 ALA A C 1
ATOM 659 O O . ALA A 1 91 ? -4.638 5.004 18.711 1.00 87.94 91 ALA A O 1
ATOM 660 N N . ALA A 1 92 ? -4.757 6.120 16.767 1.00 87.19 92 ALA A N 1
ATOM 661 C CA . ALA A 1 92 ? -5.873 6.972 17.176 1.00 87.19 92 ALA A CA 1
ATOM 662 C C . ALA A 1 92 ? -7.130 6.150 17.509 1.00 87.19 92 ALA A C 1
ATOM 664 O O . ALA A 1 92 ? -7.799 6.413 18.508 1.00 87.19 92 ALA A O 1
ATOM 665 N N . PHE A 1 93 ? -7.430 5.126 16.705 1.00 83.75 93 PHE A N 1
ATOM 666 C CA . PHE A 1 93 ? -8.545 4.219 16.957 1.00 83.75 93 PHE A CA 1
ATOM 667 C C . PHE A 1 93 ? -8.326 3.371 18.216 1.00 83.75 93 PHE A C 1
ATOM 669 O O . PHE A 1 93 ? -9.239 3.254 19.027 1.00 83.75 93 PHE A O 1
ATOM 676 N N . ALA A 1 94 ? -7.123 2.830 18.425 1.00 85.75 94 ALA A N 1
ATOM 677 C CA . ALA A 1 94 ? -6.788 2.075 19.630 1.00 85.75 94 ALA A CA 1
ATOM 678 C C . ALA A 1 94 ? -6.953 2.932 20.895 1.00 85.75 94 ALA A C 1
ATOM 680 O O . ALA A 1 94 ? -7.600 2.493 21.842 1.00 85.75 94 ALA A O 1
ATOM 681 N N . LEU A 1 95 ? -6.456 4.175 20.881 1.00 90.75 95 LEU A N 1
ATOM 682 C CA . LEU A 1 95 ? -6.647 5.132 21.976 1.00 90.75 95 LEU A CA 1
ATOM 683 C C . LEU A 1 95 ? -8.130 5.409 22.240 1.00 90.75 95 LEU A C 1
ATOM 685 O O . LEU A 1 95 ? -8.563 5.364 23.389 1.00 90.75 95 LEU A O 1
ATOM 689 N N . LEU A 1 96 ? -8.923 5.644 21.189 1.00 87.25 96 LEU A N 1
ATOM 690 C CA . LEU A 1 96 ? -10.368 5.840 21.317 1.00 87.25 96 LEU A CA 1
ATOM 691 C C . LEU A 1 96 ? -11.035 4.627 21.980 1.00 87.25 96 LEU A C 1
ATOM 693 O O . LEU A 1 96 ? -11.839 4.792 22.893 1.00 87.25 96 LEU A O 1
ATOM 697 N N . VAL A 1 97 ? -10.690 3.413 21.546 1.00 86.81 97 VAL A N 1
ATOM 698 C CA . VAL A 1 97 ? -11.224 2.170 22.114 1.00 86.81 97 VAL A CA 1
ATOM 699 C C . VAL A 1 97 ? -10.836 2.024 23.586 1.00 86.81 97 VAL A C 1
ATOM 701 O O . VAL A 1 97 ? -11.705 1.694 24.389 1.00 86.81 97 VAL A O 1
ATOM 704 N N . MET A 1 98 ? -9.586 2.317 23.966 1.00 90.88 98 MET A N 1
ATOM 705 C CA . MET A 1 98 ? -9.161 2.264 25.374 1.00 90.88 98 MET A CA 1
ATOM 706 C C . MET A 1 98 ? -9.958 3.241 26.245 1.00 90.88 98 MET A C 1
ATOM 708 O O . MET A 1 98 ? -10.458 2.848 27.297 1.00 90.88 98 MET A O 1
ATOM 712 N N . ILE A 1 99 ? -10.156 4.476 25.766 1.00 90.69 99 ILE A N 1
ATOM 713 C CA . ILE A 1 99 ? -10.951 5.504 26.457 1.00 90.69 99 ILE A CA 1
ATOM 714 C C . ILE A 1 99 ? -12.409 5.055 26.616 1.00 90.69 99 ILE A C 1
ATOM 716 O O . ILE A 1 99 ? -12.981 5.188 27.695 1.00 90.69 99 ILE A O 1
ATOM 720 N N . VAL A 1 100 ? -13.018 4.517 25.555 1.00 88.44 100 VAL A N 1
ATOM 721 C CA . VAL A 1 100 ? -14.430 4.098 25.562 1.00 88.44 100 VAL A CA 1
ATOM 722 C C . VAL A 1 100 ? -14.657 2.867 26.442 1.00 88.44 100 VAL A C 1
ATOM 724 O O . VAL A 1 100 ? -15.689 2.777 27.104 1.00 88.44 100 VAL A O 1
ATOM 727 N N . LEU A 1 101 ? -13.715 1.922 26.458 1.00 88.44 101 LEU A N 1
ATOM 728 C CA . LEU A 1 101 ? -13.822 0.686 27.238 1.00 88.44 101 LEU A CA 1
ATOM 729 C C . LEU A 1 101 ? -13.313 0.822 28.681 1.00 88.44 101 LEU A C 1
ATOM 731 O O . LEU A 1 101 ? -13.481 -0.113 29.461 1.00 88.44 101 LEU A O 1
ATOM 735 N N . GLY A 1 102 ? -12.710 1.957 29.047 1.00 80.38 102 GLY A N 1
ATOM 736 C CA . GLY A 1 102 ? -12.189 2.195 30.394 1.00 80.38 102 GLY A CA 1
ATOM 737 C C . GLY A 1 102 ? -11.051 1.250 30.792 1.00 80.38 102 GLY A C 1
ATOM 738 O O . GLY A 1 102 ? -10.915 0.933 31.973 1.00 80.38 102 GLY A O 1
ATOM 739 N N . LEU A 1 103 ? -10.262 0.765 29.825 1.00 67.69 103 LEU A N 1
ATOM 740 C CA . LEU A 1 103 ? -9.063 -0.023 30.126 1.00 67.69 103 LEU A CA 1
ATOM 741 C C . LEU A 1 103 ? -8.007 0.895 30.773 1.00 67.69 103 LEU A C 1
ATOM 743 O O . LEU A 1 103 ? -7.730 1.952 30.205 1.00 67.69 103 LEU A O 1
ATOM 747 N N . PRO A 1 104 ? -7.445 0.534 31.944 1.00 65.94 104 PRO A N 1
ATOM 748 C CA . PRO A 1 104 ? -6.375 1.309 32.567 1.00 65.94 104 PRO A CA 1
ATOM 749 C C . PRO A 1 104 ? -5.078 1.230 31.746 1.00 65.94 104 PRO A C 1
ATOM 751 O O . PRO A 1 104 ? -4.870 0.248 31.031 1.00 65.94 104 PRO A O 1
ATOM 754 N N . ASP A 1 105 ? -4.253 2.276 31.876 1.00 66.88 105 ASP A N 1
ATOM 755 C CA . ASP A 1 105 ? -2.944 2.454 31.220 1.00 66.88 105 ASP A CA 1
ATOM 756 C C . ASP A 1 105 ? -1.984 1.261 31.396 1.00 66.88 105 ASP A C 1
ATOM 758 O O . ASP A 1 105 ? -1.906 0.706 32.521 1.00 66.88 105 ASP A O 1
#

Sequence (105 aa):
MPAGVPRPVGPPPRTGGAVAALVVALLTLAVPVTGIALGQFYFILLANVPGISLGVATLVKVPDTAEVERFLRYTWACNFAYIAVSAVLAAAFALLVMIVLGLPD

Radius of gyration: 20.33 Å; chains: 1; bounding box: 55×27×67 Å

Foldseek 3Di:
DPDDDPDPDPQQPCLVLLVVLLVLLVVLVVLCVVCVVVVNNCCVVLRLVLLNVLSVVLNVCSVPPVSNVVSSVVSVVSSVVSVVVSVVVVVVVVVVVCVVVVPDD

pLDDT: mean 83.24, std 9.27, range [55.06, 93.94]

Secondary structure (DSSP, 8-state):
-PPPPPP-PPSPTTHHHHHHHHHHHHHTTHHHHHHHHTT-GGGGGG--HHHHHHHHHHHHTTT-HHHHHHHHHHHHHHHHHHHHHHHHHHHHHHHHHHHHHT---